Protein AF-A0A9E2E1A5-F1 (afdb_monomer)

Solvent-accessible surface area (backbone atoms only — not comparable to full-atom values): 3701 Å² total; per-residue (Å²): 112,65,70,61,36,43,76,69,48,33,34,43,80,48,84,49,97,90,42,97,61,78,44,76,45,79,28,74,59,34,38,54,75,70,75,37,93,49,77,78,69,40,90,62,35,71,63,53,65,69,30,80,82,56,62,78,77,115

Nearest PDB structures (foldseek):
  4lln-assembly2_D  TM=5.492E-01  e=1.278E+00  Staphylococcus aureus
  4gcv-assembly1_A  TM=4.703E-01  e=1.278E+00  Pseudomonas aeruginosa PAO1

Sequence (58 aa):
ILRNLLIRGLIEETTSSEHILPVYTLSILSLRHLGISAATDLPGFTELRNHDHILASS

Mean predicted aligned error: 5.62 Å

Foldseek 3Di:
DVVVCVVVVQWDWDDDPVDPDIDIDGDCVVCVVVVHRDPCPDPCNVVVVPDPVVVVPD

Radius of gyration: 13.2 Å; Cα contacts (8 Å, |Δi|>4): 50; chains: 1; bounding box: 30×22×30 Å

pLDDT: mean 87.71, std 12.42, range [42.22, 97.88]

Secondary structure (DSSP, 8-state):
-HHHHHHTTSEEEE--TT-SS-EEEE-HHHHHHTT-SSGGGSTTHHHHHT-TTTGGG-

Structure (mmCIF, N/CA/C/O backbone):
data_AF-A0A9E2E1A5-F1
#
_entry.id   AF-A0A9E2E1A5-F1
#
loop_
_atom_site.group_PDB
_atom_site.id
_atom_site.type_symbol
_atom_site.label_atom_id
_atom_site.label_alt_id
_atom_site.label_comp_id
_atom_site.label_asym_id
_atom_site.label_entity_id
_atom_site.label_seq_id
_atom_site.pdbx_PDB_ins_code
_atom_site.Cartn_x
_atom_site.Cartn_y
_atom_site.Cartn_z
_atom_site.occupancy
_atom_site.B_iso_or_equiv
_atom_site.auth_seq_id
_atom_site.auth_comp_id
_atom_site.auth_asym_id
_atom_site.auth_atom_id
_atom_site.pdbx_PDB_model_num
ATOM 1 N N . ILE A 1 1 ? -1.666 14.873 2.078 1.00 91.88 1 ILE A N 1
ATOM 2 C CA . ILE A 1 1 ? -2.485 13.848 1.378 1.00 91.88 1 ILE A CA 1
ATOM 3 C C . ILE A 1 1 ? -2.554 12.499 2.105 1.00 91.88 1 ILE A C 1
ATOM 5 O O . ILE A 1 1 ? -3.652 11.970 2.203 1.00 91.88 1 ILE A O 1
ATOM 9 N N . LEU A 1 2 ? -1.451 11.977 2.664 1.00 95.62 2 LEU A N 1
ATOM 10 C CA . LEU A 1 2 ? -1.375 10.640 3.284 1.00 95.62 2 LEU A CA 1
ATOM 11 C C . LEU A 1 2 ? -2.445 10.386 4.353 1.00 95.62 2 LEU A C 1
ATOM 13 O O . LEU A 1 2 ? -3.148 9.391 4.280 1.00 95.62 2 LEU A O 1
ATOM 17 N N . ARG A 1 3 ? -2.675 11.348 5.256 1.00 96.50 3 ARG A N 1
ATOM 18 C CA . ARG A 1 3 ? -3.765 11.304 6.249 1.00 96.50 3 ARG A CA 1
ATOM 19 C C . ARG A 1 3 ? -5.133 10.968 5.637 1.00 96.50 3 ARG A C 1
ATOM 21 O O . ARG A 1 3 ? -5.857 10.163 6.203 1.00 96.50 3 ARG A O 1
ATOM 28 N N . ASN A 1 4 ? -5.486 11.554 4.489 1.00 97.88 4 ASN A N 1
ATOM 29 C CA . ASN A 1 4 ? -6.761 11.261 3.821 1.00 97.88 4 ASN A CA 1
ATOM 30 C C . ASN A 1 4 ? -6.788 9.845 3.235 1.00 97.88 4 ASN A C 1
ATOM 32 O O . ASN A 1 4 ? -7.823 9.190 3.288 1.00 97.88 4 ASN A O 1
ATOM 36 N N . LEU A 1 5 ? -5.668 9.381 2.679 1.00 97.88 5 LEU A N 1
ATOM 37 C CA . LEU A 1 5 ? -5.552 8.030 2.128 1.00 97.88 5 LEU A CA 1
ATOM 38 C C . LEU A 1 5 ? -5.625 6.971 3.239 1.00 97.88 5 LEU A C 1
ATOM 40 O O . LEU A 1 5 ? -6.341 5.989 3.075 1.00 97.88 5 LEU A O 1
ATOM 44 N N . LEU A 1 6 ? -4.981 7.222 4.384 1.00 97.31 6 LEU A N 1
ATOM 45 C CA . LEU A 1 6 ? -5.055 6.389 5.589 1.00 97.31 6 LEU A CA 1
ATOM 46 C C . LEU A 1 6 ? -6.482 6.310 6.137 1.00 97.31 6 LEU A C 1
ATOM 48 O O . LEU A 1 6 ? -7.000 5.222 6.345 1.00 97.31 6 LEU A O 1
ATOM 52 N N . ILE A 1 7 ? -7.154 7.457 6.313 1.00 97.25 7 ILE A N 1
ATOM 53 C CA . ILE A 1 7 ? -8.541 7.506 6.816 1.00 97.25 7 ILE A CA 1
ATOM 54 C C . ILE A 1 7 ? -9.493 6.717 5.909 1.00 97.25 7 ILE A C 1
ATOM 56 O O . ILE A 1 7 ? -10.442 6.104 6.386 1.00 97.25 7 ILE A O 1
ATOM 60 N N . ARG A 1 8 ? -9.242 6.721 4.598 1.00 96.94 8 ARG A N 1
ATOM 61 C CA . ARG A 1 8 ? -10.032 5.971 3.613 1.00 96.94 8 ARG A CA 1
ATOM 62 C C . ARG A 1 8 ? -9.614 4.501 3.487 1.00 96.94 8 ARG A C 1
ATOM 64 O O . ARG A 1 8 ? -10.219 3.789 2.694 1.00 96.94 8 ARG A O 1
ATOM 71 N N . GLY A 1 9 ? -8.585 4.057 4.211 1.00 97.25 9 GLY A N 1
ATOM 72 C CA . GLY A 1 9 ? -8.054 2.694 4.133 1.00 97.25 9 GLY A CA 1
ATOM 73 C C . GLY A 1 9 ? -7.392 2.360 2.794 1.00 97.25 9 GLY A C 1
ATOM 74 O O . GLY A 1 9 ? -7.301 1.191 2.432 1.00 97.25 9 GLY A O 1
ATOM 75 N N . LEU A 1 10 ? -6.971 3.368 2.026 1.00 97.56 10 LEU A N 1
ATOM 76 C CA . LEU A 1 10 ? -6.334 3.192 0.716 1.00 97.56 10 LEU A CA 1
ATOM 77 C C . LEU A 1 10 ? -4.833 2.882 0.845 1.00 97.56 10 LEU A C 1
ATOM 79 O O . LEU A 1 10 ? -4.241 2.250 -0.030 1.00 97.56 10 LEU A O 1
ATOM 83 N N . ILE A 1 11 ? -4.210 3.296 1.940 1.00 97.25 11 ILE A N 1
ATOM 84 C CA . ILE A 1 11 ? -2.825 2.947 2.250 1.00 97.25 11 ILE A CA 1
ATOM 85 C C . ILE A 1 11 ? -2.725 2.440 3.680 1.00 97.25 11 ILE A C 1
ATOM 87 O O . ILE A 1 11 ? -3.546 2.803 4.524 1.00 97.25 11 ILE A O 1
ATOM 91 N N . GLU A 1 12 ? -1.707 1.633 3.929 1.00 96.75 12 GLU A N 1
ATOM 92 C CA . GLU A 1 12 ? -1.323 1.136 5.246 1.00 96.75 12 GLU A CA 1
ATOM 93 C C . GLU A 1 12 ? 0.015 1.764 5.637 1.00 96.75 12 GLU A C 1
ATOM 95 O O . GLU A 1 12 ? 0.832 2.081 4.771 1.00 96.75 12 GLU A O 1
ATOM 100 N N . GLU A 1 13 ? 0.215 1.996 6.931 1.00 95.25 13 GLU A N 1
ATOM 101 C CA . GLU A 1 13 ? 1.468 2.509 7.484 1.00 95.25 13 GLU A CA 1
ATOM 102 C C . GLU A 1 13 ? 2.169 1.386 8.244 1.00 95.25 13 GLU A C 1
ATOM 104 O O . GLU A 1 13 ? 1.599 0.808 9.170 1.00 95.25 13 GLU A O 1
ATOM 109 N N . THR A 1 14 ? 3.413 1.108 7.872 1.00 92.31 14 THR A N 1
ATOM 110 C CA . THR A 1 14 ? 4.284 0.167 8.569 1.00 92.31 14 THR A CA 1
ATOM 111 C C . THR A 1 14 ? 5.355 0.944 9.317 1.00 92.31 14 THR A C 1
ATOM 113 O O . THR A 1 14 ? 6.159 1.668 8.721 1.00 92.31 14 THR A O 1
ATOM 116 N N . THR A 1 15 ? 5.391 0.757 10.632 1.00 85.25 15 THR A N 1
ATOM 117 C CA . THR A 1 15 ? 6.474 1.220 11.498 1.00 85.25 15 THR A CA 1
ATOM 118 C C . THR A 1 15 ? 7.403 0.046 11.800 1.00 85.25 15 THR A C 1
ATOM 120 O O . THR A 1 15 ? 6.979 -0.988 12.309 1.00 85.25 15 THR A O 1
ATOM 123 N N . SER A 1 16 ? 8.681 0.186 11.449 1.00 81.88 16 SER A N 1
ATOM 124 C CA . SER A 1 16 ?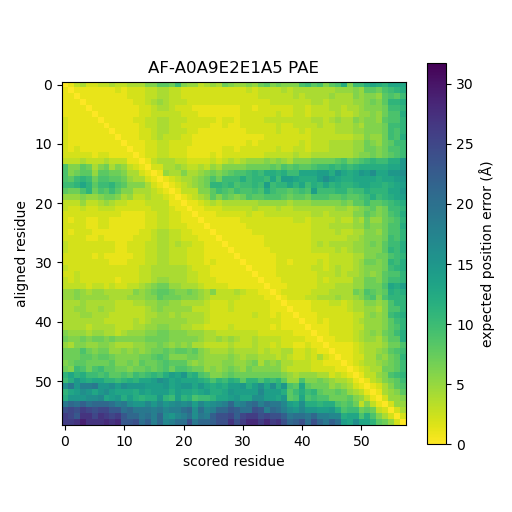 9.727 -0.805 11.723 1.00 81.88 16 SER A CA 1
ATOM 125 C C . SER A 1 16 ? 10.893 -0.118 12.418 1.00 81.88 16 SER A C 1
ATOM 127 O O . SER A 1 16 ? 11.232 1.010 12.072 1.00 81.88 16 SER A O 1
ATOM 129 N N . SER A 1 17 ? 11.545 -0.805 13.358 1.00 78.62 17 SER A N 1
ATOM 130 C CA . SER A 1 17 ? 12.795 -0.335 13.970 1.00 78.62 17 SER A CA 1
ATOM 131 C C . SER A 1 17 ? 13.938 -0.189 12.959 1.00 78.62 17 SER A C 1
ATOM 133 O O . SER A 1 17 ? 14.917 0.493 13.243 1.00 78.62 17 SER A O 1
ATOM 135 N N . GLU A 1 18 ? 13.815 -0.816 11.788 1.00 84.31 18 GLU A N 1
ATOM 136 C CA . GLU A 1 18 ? 14.788 -0.738 10.692 1.00 84.31 18 GLU A CA 1
ATOM 137 C C . GLU A 1 18 ? 14.614 0.521 9.829 1.00 84.31 18 GLU A C 1
ATOM 139 O O . GLU A 1 18 ? 15.526 0.907 9.098 1.00 84.31 18 GLU A O 1
ATOM 144 N N . HIS A 1 19 ? 13.465 1.198 9.924 1.00 79.94 19 HIS A N 1
ATOM 145 C CA . HIS A 1 19 ? 13.163 2.380 9.126 1.00 79.94 19 HIS A CA 1
ATOM 146 C C . HIS A 1 19 ? 12.962 3.604 10.020 1.00 79.94 19 HIS A C 1
ATOM 148 O O . HIS A 1 19 ? 12.046 3.673 10.833 1.00 79.94 19 HIS A O 1
ATOM 154 N N . ILE A 1 20 ? 13.813 4.614 9.828 1.00 87.56 20 ILE A N 1
ATOM 155 C CA . ILE A 1 20 ? 13.749 5.892 10.561 1.00 87.56 20 ILE A CA 1
ATOM 156 C C . ILE A 1 20 ? 12.453 6.655 10.235 1.00 87.56 20 ILE A C 1
ATOM 158 O O . ILE A 1 20 ? 11.961 7.438 11.046 1.00 87.56 20 ILE A O 1
ATOM 162 N N . LEU A 1 21 ? 11.904 6.433 9.040 1.00 89.62 21 LEU A N 1
ATOM 163 C CA . LEU A 1 21 ? 10.674 7.049 8.560 1.00 89.62 21 LEU A CA 1
ATOM 164 C C . LEU A 1 21 ? 9.595 5.980 8.338 1.00 89.62 21 LEU A C 1
ATOM 166 O O . LEU A 1 21 ? 9.929 4.856 7.960 1.00 89.62 21 LEU A O 1
ATOM 170 N N . PRO A 1 22 ? 8.308 6.324 8.525 1.00 90.12 22 PRO A N 1
ATOM 171 C CA . PRO A 1 22 ? 7.209 5.407 8.255 1.00 90.12 22 PRO A CA 1
ATOM 172 C C . PRO A 1 22 ? 7.159 5.032 6.772 1.00 90.12 22 PRO A C 1
ATOM 174 O O . PRO A 1 22 ? 7.307 5.888 5.893 1.00 90.12 22 PRO A O 1
ATOM 177 N N . VAL A 1 23 ? 6.908 3.752 6.504 1.00 92.62 23 VAL A N 1
ATOM 178 C CA . VAL A 1 23 ? 6.734 3.220 5.151 1.00 92.62 23 VAL A CA 1
ATOM 179 C C . VAL A 1 23 ? 5.244 3.068 4.880 1.00 92.62 23 VAL A C 1
ATOM 181 O O . VAL A 1 23 ? 4.513 2.550 5.718 1.00 92.62 23 VAL A O 1
ATOM 184 N N . TYR A 1 24 ? 4.792 3.508 3.706 1.00 95.00 24 TYR A N 1
ATOM 185 C CA . TYR A 1 24 ? 3.390 3.409 3.309 1.00 95.00 24 TYR A CA 1
ATOM 186 C C . TYR A 1 24 ? 3.224 2.474 2.116 1.00 95.00 24 TYR A C 1
ATOM 188 O O . TYR A 1 24 ? 3.934 2.609 1.119 1.00 95.00 24 TYR A O 1
ATOM 196 N N . THR A 1 25 ? 2.256 1.567 2.190 1.00 95.00 25 THR A N 1
ATOM 197 C CA . THR A 1 25 ? 1.948 0.597 1.129 1.00 95.00 25 THR A CA 1
ATOM 198 C C . THR A 1 25 ? 0.498 0.735 0.668 1.00 95.00 25 THR A C 1
ATOM 200 O O . THR A 1 25 ? -0.365 1.197 1.414 1.00 95.00 25 THR A O 1
ATOM 203 N N . LEU A 1 26 ? 0.210 0.374 -0.588 1.00 95.06 26 LEU A N 1
ATOM 204 C CA . LEU A 1 26 ? -1.168 0.309 -1.083 1.00 95.06 26 LEU A CA 1
ATOM 205 C C . LEU A 1 26 ? -1.894 -0.867 -0.428 1.00 95.06 26 LEU A C 1
ATOM 207 O O . LEU A 1 26 ? -1.392 -1.990 -0.444 1.00 95.06 26 LEU A O 1
ATOM 211 N N . SER A 1 27 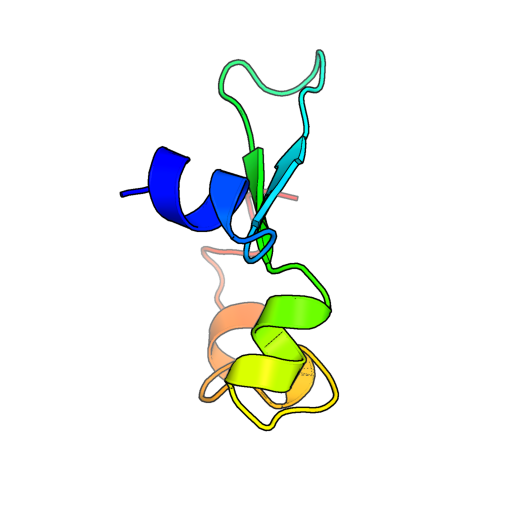? -3.100 -0.622 0.075 1.00 95.69 27 SER A N 1
ATOM 212 C CA . SER A 1 27 ? -3.959 -1.691 0.581 1.00 95.69 27 SER A CA 1
ATOM 213 C C . SER A 1 27 ? -4.647 -2.449 -0.562 1.00 95.69 27 SER A C 1
ATOM 215 O O . SER A 1 27 ? -4.753 -1.973 -1.699 1.00 95.69 27 SER A O 1
ATOM 217 N N . ILE A 1 28 ? -5.237 -3.603 -0.245 1.00 93.44 28 ILE A N 1
ATOM 218 C CA . ILE A 1 28 ? -6.099 -4.332 -1.190 1.00 93.44 28 ILE A CA 1
ATOM 219 C C . ILE A 1 28 ? -7.313 -3.497 -1.638 1.00 93.44 28 ILE A C 1
ATOM 221 O O . ILE A 1 28 ? -7.797 -3.642 -2.762 1.00 93.44 28 ILE A O 1
ATOM 225 N N . LEU A 1 29 ? -7.801 -2.592 -0.780 1.00 95.94 29 LEU A N 1
ATOM 226 C CA . LEU A 1 29 ? -8.913 -1.695 -1.094 1.00 95.94 29 LEU A CA 1
ATOM 227 C C . LEU A 1 29 ? -8.532 -0.696 -2.192 1.00 95.94 29 LEU A C 1
ATOM 229 O O . LEU A 1 29 ? -9.377 -0.369 -3.028 1.00 95.94 29 LEU A O 1
ATOM 233 N N . SER A 1 30 ? -7.276 -0.244 -2.217 1.00 96.44 30 SER A N 1
ATOM 234 C CA . SER A 1 30 ? -6.762 0.608 -3.292 1.00 96.44 30 SER A CA 1
ATOM 235 C C . SER A 1 30 ? -6.734 -0.098 -4.632 1.00 96.44 30 SER A C 1
ATOM 237 O O . SER A 1 30 ? -7.214 0.463 -5.613 1.00 96.44 30 SER A O 1
ATOM 239 N N . LEU A 1 31 ? -6.237 -1.337 -4.677 1.00 95.06 31 LEU A N 1
ATOM 240 C CA . LEU A 1 31 ? -6.213 -2.117 -5.918 1.00 95.06 31 LEU A CA 1
ATOM 241 C C . LEU A 1 31 ? -7.632 -2.279 -6.486 1.00 95.06 31 LEU A C 1
ATOM 243 O O . LEU A 1 31 ? -7.875 -1.994 -7.657 1.00 95.06 31 LEU A O 1
ATOM 247 N N . ARG A 1 32 ? -8.606 -2.585 -5.620 1.00 94.12 32 ARG A N 1
ATOM 248 C CA . ARG A 1 32 ? -10.025 -2.659 -6.003 1.00 94.12 32 ARG A CA 1
ATOM 249 C C . ARG A 1 32 ? -10.583 -1.329 -6.514 1.00 94.12 32 ARG A C 1
ATOM 251 O O . ARG A 1 32 ? -11.308 -1.333 -7.502 1.00 94.12 32 ARG A O 1
ATOM 258 N N . HIS A 1 33 ? -10.245 -0.201 -5.881 1.00 95.38 33 HIS A N 1
ATOM 259 C CA . HIS A 1 33 ? -10.656 1.132 -6.354 1.00 95.38 33 HIS A CA 1
ATOM 260 C C . HIS A 1 33 ?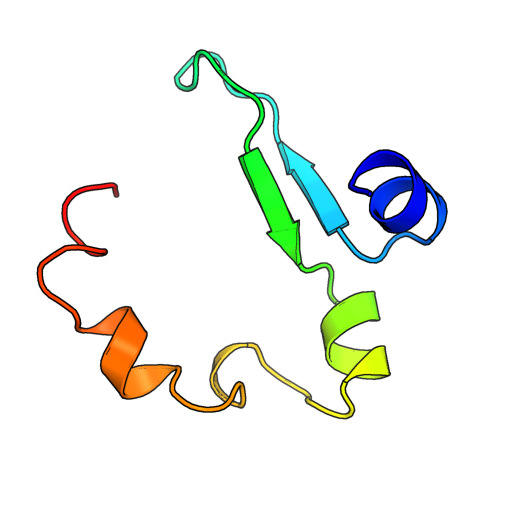 -10.072 1.485 -7.724 1.00 95.38 33 HIS A C 1
ATOM 262 O O . HIS A 1 33 ? -10.703 2.210 -8.488 1.00 95.38 33 HIS A O 1
ATOM 268 N N . LEU A 1 34 ? -8.882 0.972 -8.031 1.00 94.94 34 LEU A N 1
ATOM 269 C CA . LEU A 1 34 ? -8.225 1.125 -9.327 1.00 94.94 34 LEU A CA 1
ATOM 270 C C . LEU A 1 34 ? -8.738 0.126 -10.379 1.00 94.94 34 LEU A C 1
ATOM 272 O O . LEU A 1 34 ? -8.330 0.203 -11.533 1.00 94.94 34 LEU A O 1
ATOM 276 N N . GLY A 1 35 ? -9.635 -0.794 -10.005 1.00 95.88 35 GLY A N 1
ATOM 277 C CA . GLY A 1 35 ? -10.180 -1.808 -10.908 1.00 95.88 35 GLY A CA 1
ATOM 278 C C . GLY A 1 35 ? -9.197 -2.927 -11.257 1.00 95.88 35 GLY A C 1
ATOM 279 O O . GLY A 1 35 ? -9.385 -3.597 -12.268 1.00 95.88 35 GLY A O 1
ATOM 280 N N . ILE A 1 36 ? -8.161 -3.137 -10.440 1.00 94.00 36 ILE A N 1
ATOM 281 C CA . ILE A 1 36 ? -7.122 -4.150 -10.661 1.00 94.00 36 IL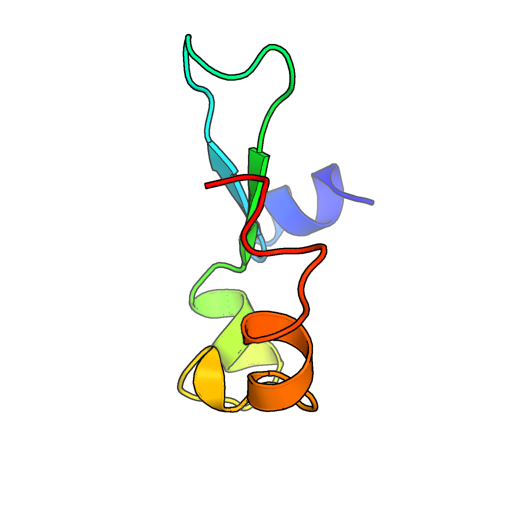E A CA 1
ATOM 282 C C . ILE A 1 36 ? -7.123 -5.202 -9.551 1.00 94.00 36 ILE A C 1
ATOM 284 O O . ILE A 1 36 ? -7.498 -4.930 -8.408 1.00 94.00 36 ILE A O 1
ATOM 288 N N . SER A 1 37 ? -6.722 -6.426 -9.896 1.00 92.19 37 SER A N 1
ATOM 289 C CA . SER A 1 37 ? -6.819 -7.576 -8.988 1.00 92.19 37 SER A CA 1
ATOM 290 C C . SER A 1 37 ? -5.507 -7.860 -8.263 1.00 92.19 37 SER A C 1
ATOM 292 O O . SER A 1 37 ? -5.529 -8.361 -7.139 1.00 92.19 37 SER A O 1
ATOM 294 N N . ALA A 1 38 ? -4.375 -7.508 -8.872 1.00 91.25 38 ALA A N 1
ATOM 295 C CA .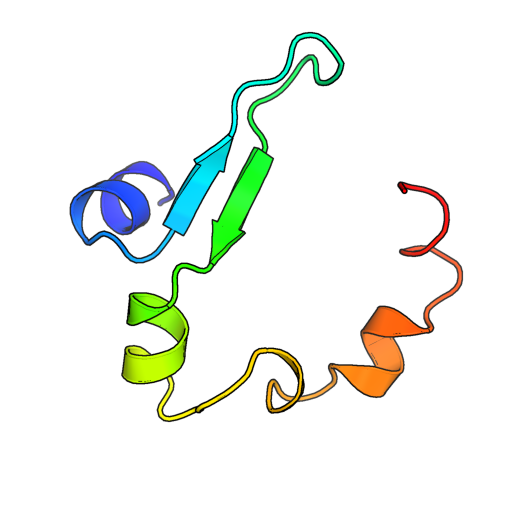 ALA A 1 38 ? -3.048 -7.674 -8.303 1.00 91.25 38 ALA A CA 1
ATOM 296 C C . ALA A 1 38 ? -2.165 -6.442 -8.547 1.00 91.25 38 ALA A C 1
ATOM 298 O O . ALA A 1 38 ? -2.358 -5.688 -9.497 1.00 91.25 38 ALA A O 1
ATOM 299 N N . ALA A 1 39 ? -1.147 -6.251 -7.701 1.00 90.12 39 ALA A N 1
ATOM 300 C CA . ALA A 1 39 ? -0.169 -5.174 -7.878 1.00 90.12 39 ALA A CA 1
ATOM 301 C C . ALA A 1 39 ? 0.603 -5.297 -9.205 1.00 90.12 39 ALA A C 1
ATOM 303 O O . ALA A 1 39 ? 0.989 -4.288 -9.783 1.00 90.12 39 ALA A O 1
ATOM 304 N N . THR A 1 40 ? 0.779 -6.524 -9.706 1.00 92.62 40 THR A N 1
ATOM 305 C CA . THR A 1 40 ? 1.384 -6.822 -11.013 1.00 92.62 40 THR A CA 1
ATOM 306 C C . THR A 1 40 ? 0.598 -6.261 -12.193 1.00 92.62 40 THR A C 1
ATOM 308 O O . THR A 1 40 ? 1.169 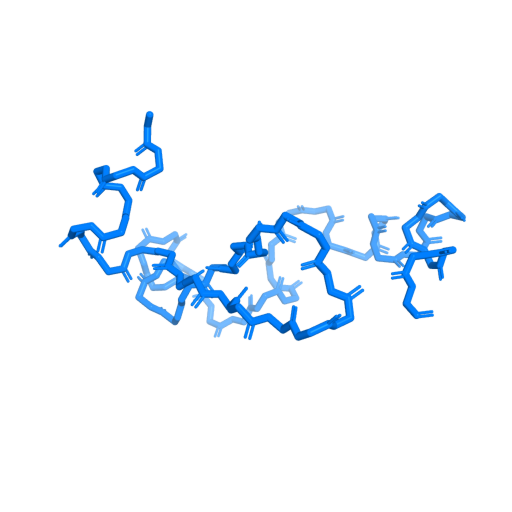-6.087 -13.263 1.00 92.62 40 THR A O 1
ATOM 311 N N . ASP A 1 41 ? -0.689 -5.969 -12.000 1.00 93.75 41 ASP A N 1
ATOM 312 C CA . ASP A 1 41 ? -1.564 -5.423 -13.039 1.00 93.75 41 ASP A CA 1
ATOM 313 C C . ASP A 1 41 ? -1.430 -3.894 -13.143 1.00 93.75 41 ASP A C 1
ATOM 315 O O . ASP A 1 41 ? -2.051 -3.268 -14.005 1.00 93.75 41 ASP A O 1
ATOM 319 N N . LEU A 1 42 ? -0.646 -3.266 -12.253 1.00 91.81 42 LEU A N 1
ATOM 320 C CA . LEU A 1 42 ? -0.369 -1.838 -12.329 1.00 91.81 42 LEU A CA 1
ATOM 321 C C . LEU A 1 42 ? 0.385 -1.517 -13.628 1.00 91.81 42 LEU A C 1
ATOM 323 O O . LEU A 1 42 ? 1.352 -2.205 -13.974 1.00 91.81 42 LEU A O 1
ATOM 327 N N . PRO A 1 43 ? 0.007 -0.436 -14.329 1.00 90.81 43 PRO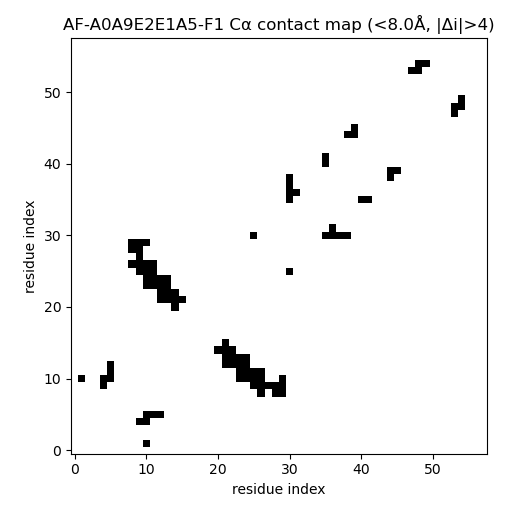 A N 1
ATOM 328 C CA . PRO A 1 43 ? 0.750 0.023 -15.493 1.00 90.81 43 PRO A CA 1
ATOM 329 C C . PRO A 1 43 ? 2.225 0.258 -15.150 1.00 90.81 43 PRO A C 1
ATOM 331 O O . PRO A 1 43 ? 2.536 0.922 -14.161 1.00 90.81 43 PRO A O 1
ATOM 334 N N . GLY A 1 44 ? 3.134 -0.273 -15.968 1.00 88.69 44 GLY A N 1
ATOM 335 C CA . GLY A 1 44 ? 4.573 -0.094 -15.770 1.00 88.69 44 GLY A CA 1
ATOM 336 C C . GLY A 1 44 ? 5.189 -0.954 -14.658 1.00 88.69 44 GLY A C 1
ATOM 337 O O . GLY A 1 44 ? 6.341 -0.723 -14.286 1.00 88.69 44 GLY A O 1
ATOM 338 N N . PHE A 1 45 ? 4.443 -1.906 -14.073 1.00 89.31 45 PHE A N 1
ATOM 339 C CA . PHE A 1 45 ? 4.930 -2.712 -12.949 1.00 89.31 45 PHE A CA 1
ATOM 340 C C . PHE A 1 45 ? 6.220 -3.465 -13.288 1.00 89.31 45 PHE A C 1
ATOM 342 O O . PHE A 1 45 ? 7.162 -3.445 -12.499 1.00 89.31 45 PHE A O 1
ATOM 349 N N . THR A 1 46 ? 6.284 -4.117 -14.450 1.00 86.06 46 THR A N 1
ATOM 350 C CA . THR A 1 46 ? 7.443 -4.926 -14.859 1.00 86.06 46 THR A CA 1
ATOM 351 C C . THR A 1 46 ? 8.685 -4.066 -15.076 1.00 86.06 46 THR A C 1
ATOM 353 O O . THR A 1 46 ? 9.776 -4.432 -14.640 1.00 86.06 46 THR A O 1
ATOM 356 N N . GLU A 1 47 ? 8.526 -2.917 -15.724 1.00 87.19 47 GLU A N 1
ATOM 357 C CA . GLU A 1 47 ? 9.600 -1.975 -16.018 1.00 87.19 47 GLU A CA 1
ATOM 358 C C . GLU A 1 47 ? 10.163 -1.368 -14.731 1.00 87.19 47 GLU A C 1
ATOM 360 O O . GLU A 1 47 ? 11.375 -1.342 -14.536 1.00 87.19 47 GLU A O 1
ATOM 365 N N . LEU A 1 48 ? 9.285 -0.930 -13.823 1.00 85.44 48 LEU A N 1
AT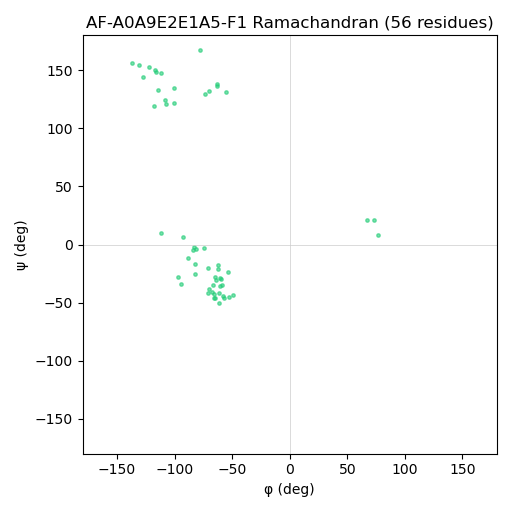OM 366 C CA . LEU A 1 48 ? 9.685 -0.331 -12.551 1.00 85.44 48 LEU A CA 1
ATOM 367 C C . LEU A 1 48 ? 10.283 -1.363 -11.594 1.00 85.44 48 LEU A C 1
ATOM 369 O O . LEU A 1 48 ? 11.299 -1.094 -10.957 1.00 85.44 48 LEU A O 1
ATOM 373 N N . ARG A 1 49 ? 9.693 -2.561 -11.505 1.00 83.19 49 ARG A N 1
ATOM 374 C CA . ARG A 1 49 ? 10.175 -3.628 -10.617 1.00 83.19 49 ARG A CA 1
ATOM 375 C C . ARG A 1 49 ? 11.600 -4.065 -10.947 1.00 83.19 49 ARG A C 1
ATOM 377 O O . ARG A 1 49 ? 12.350 -4.392 -10.034 1.00 83.19 49 ARG A O 1
ATOM 384 N N . ASN A 1 50 ? 11.954 -4.081 -12.229 1.00 78.44 50 ASN A N 1
ATOM 385 C CA . ASN A 1 50 ? 13.280 -4.479 -12.697 1.00 78.44 50 ASN A CA 1
ATOM 386 C C . ASN A 1 50 ? 14.237 -3.290 -12.849 1.00 78.44 50 ASN A C 1
ATOM 388 O O . ASN A 1 50 ? 15.332 -3.457 -13.377 1.00 78.44 50 ASN A O 1
ATOM 392 N N . HIS A 1 51 ? 13.837 -2.090 -12.424 1.00 80.19 51 HIS A N 1
ATOM 393 C CA . HIS A 1 51 ? 14.688 -0.920 -12.544 1.00 80.19 51 HIS A CA 1
ATOM 394 C C . HIS A 1 51 ? 15.820 -0.989 -11.513 1.00 80.19 51 HIS A C 1
ATOM 396 O O . HIS A 1 51 ? 15.576 -1.125 -10.312 1.00 80.19 51 HIS A O 1
ATOM 402 N N . ASP A 1 52 ? 17.057 -0.800 -11.978 1.00 70.31 52 ASP A N 1
ATOM 403 C CA . ASP A 1 52 ? 18.283 -0.915 -11.170 1.00 70.31 52 ASP A CA 1
ATOM 404 C C . ASP A 1 52 ? 18.285 -0.058 -9.887 1.00 70.31 52 ASP A C 1
ATOM 406 O O . ASP A 1 52 ? 18.976 -0.369 -8.919 1.00 70.31 52 ASP A O 1
ATOM 410 N N . HIS A 1 53 ? 17.489 1.015 -9.847 1.00 73.44 53 HIS A N 1
ATOM 411 C CA . HIS A 1 53 ? 17.396 1.928 -8.707 1.00 73.44 53 HIS A CA 1
ATOM 412 C C . HIS A 1 53 ? 16.350 1.521 -7.656 1.00 73.44 53 HIS A C 1
ATOM 414 O O . HIS A 1 53 ? 16.355 2.092 -6.570 1.00 73.44 53 HIS A O 1
ATOM 420 N N . ILE A 1 54 ? 15.473 0.552 -7.945 1.00 67.69 54 ILE A N 1
ATOM 421 C CA . ILE A 1 54 ? 14.446 0.067 -7.004 1.00 67.69 54 ILE A CA 1
ATOM 422 C C . ILE A 1 54 ? 14.932 -1.169 -6.230 1.00 67.69 54 ILE A C 1
ATOM 424 O O . ILE A 1 54 ? 14.642 -1.308 -5.045 1.00 67.69 54 ILE A O 1
ATOM 428 N N . LEU A 1 55 ? 15.742 -2.034 -6.850 1.00 57.16 55 LEU A N 1
ATOM 429 C CA . LEU A 1 55 ? 16.280 -3.239 -6.198 1.00 57.16 55 LEU A CA 1
ATOM 430 C C . LEU A 1 55 ? 17.341 -2.944 -5.123 1.00 57.16 55 LEU A C 1
ATOM 432 O O . LEU A 1 55 ? 17.562 -3.767 -4.243 1.00 57.16 55 LEU A O 1
ATOM 436 N N . ALA A 1 56 ? 17.973 -1.768 -5.150 1.00 52.31 56 ALA A N 1
ATOM 437 C CA . ALA A 1 56 ? 19.007 -1.386 -4.185 1.00 52.31 56 ALA A CA 1
ATOM 438 C C . ALA A 1 56 ? 18.467 -1.021 -2.782 1.00 52.31 56 ALA A C 1
ATOM 440 O O . ALA A 1 56 ? 19.255 -0.690 -1.900 1.00 52.31 56 ALA A O 1
ATOM 441 N N . SER A 1 57 ? 17.142 -1.023 -2.582 1.00 49.38 57 SER A N 1
ATOM 442 C CA . SER A 1 57 ? 16.484 -0.617 -1.323 1.00 49.38 57 SER A CA 1
ATOM 443 C C . SER A 1 57 ? 15.805 -1.767 -0.561 1.00 49.38 57 SER A C 1
ATOM 4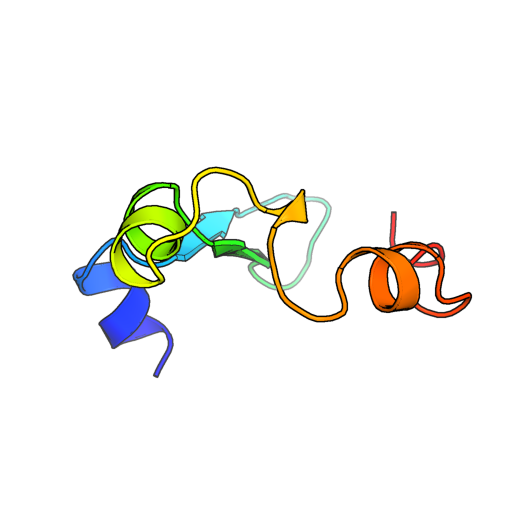45 O O . SER A 1 57 ? 15.035 -1.491 0.357 1.00 49.38 57 SER A O 1
ATOM 447 N N . SER A 1 58 ? 16.034 -3.026 -0.963 1.00 42.22 58 SER A N 1
ATOM 448 C CA . SER A 1 58 ? 15.445 -4.233 -0.346 1.00 42.22 58 SER A CA 1
ATOM 449 C C . SER A 1 58 ? 16.417 -4.959 0.575 1.00 42.22 58 SER A C 1
ATOM 451 O O . SER A 1 58 ? 17.605 -5.057 0.197 1.00 42.22 58 SER A O 1
#